Protein AF-X1FY74-F1 (afdb_monomer)

Nearest PDB structures (foldseek):
  1saz-assembly1_A  TM=9.417E-01  e=2.065E-12  Thermotoga maritima
  4fwl-assembly1_A-2  TM=7.386E-01  e=4.712E-03  Salmonella enterica subsp. enterica serovar Typhimurium str. LT2
  7fj9-assembly1_A  TM=7.425E-01  e=2.186E-02  Klebsiella pneumoniae
  2iir-assembly1_B  TM=6.351E-01  e=8.035E-03  Thermotoga maritima
  7fj7-assembly1_B  TM=6.448E-01  e=1.370E-02  Klebsiella pneumoniae

Secondary structure (DSSP, 8-state):
--SSGGGHHHHHHHHHHHHHHTT--GGG-S-EEEE--S-SSB-SSEEE--HHHHHHHHS-SS--TTHHHHHHHHHHHHHHT--EEEES-TTB----HHHHB-SSTT-B------HHHHHHHHHHHHHHH-

pLDDT: mean 96.29, std 2.67, range [78.25, 98.75]

Solvent-accessible surface area (backbone atoms only — not comparable to full-atom values): 7299 Å² total; per-residue (Å²): 123,95,48,71,74,69,44,42,68,60,53,46,48,54,52,53,54,48,36,54,76,66,72,48,63,65,76,76,55,75,60,29,75,16,51,29,25,53,51,71,81,33,68,78,51,77,42,75,61,45,73,68,56,48,46,44,36,74,67,30,94,61,91,52,76,45,26,45,24,41,46,45,17,41,58,53,12,68,74,54,74,36,56,21,27,23,42,26,25,27,15,34,45,86,77,55,76,80,65,29,65,60,88,48,93,96,49,67,54,76,55,73,48,67,43,48,60,54,50,53,50,52,54,49,48,48,70,76,76,106

Sequence (130 aa):
FRSLLEQGPVRKKIILDTLKKKNIDTDSLKAIIGRGGVLKPLKAGTYEVNDKLIFDLKISPIEHASNLGGIIASEIAKIVDVPAYIADPVSVDEFTDIVRISGLKGIERKSLLHTLNIRANAFRYAKEQG

Radius of gyration: 17.06 Å; Cα contacts (8 Å, |Δi|>4): 192; chains: 1; bounding box: 40×29×45 Å

InterPro domains:
  IPR043129 ATPase, nucleotide binding domain [SSF53067] (2-130)

Foldseek 3Di:
DPALVVCLVVVLVVVVVVCVVVVNDLLPDAAFEFAAEQAAADAFFKDWQDPVSLVRLVPPPDRDNSSSRQVSRVVSCVVNVHTYIHGGHQRHDPDDPVQQDPVDPPHGDGRRHPRVVVVVVVVVVVVVPD

Structure (mmCIF, N/CA/C/O backbone):
data_AF-X1FY74-F1
#
_entry.id   AF-X1FY74-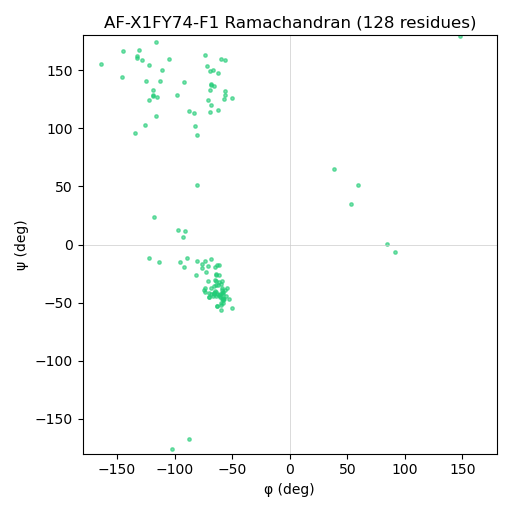F1
#
loop_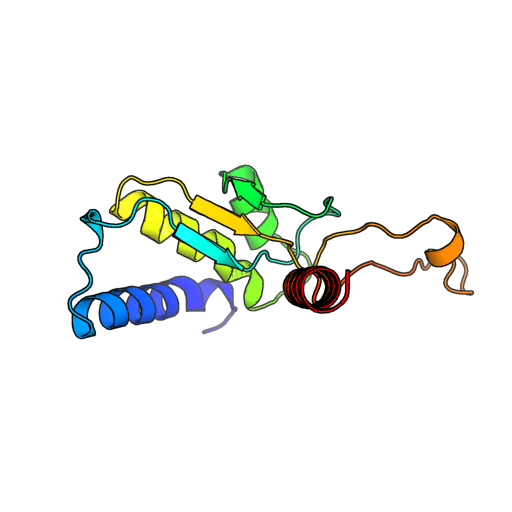
_atom_site.group_PDB
_atom_site.id
_atom_site.type_symbol
_atom_site.label_atom_id
_atom_site.label_alt_id
_atom_site.label_comp_id
_atom_site.label_asym_id
_atom_site.label_entity_id
_atom_site.label_seq_id
_atom_site.pdbx_PDB_ins_code
_atom_site.Cartn_x
_atom_site.Cartn_y
_atom_site.Cartn_z
_atom_site.occupancy
_atom_site.B_iso_or_equiv
_atom_site.auth_seq_id
_atom_site.auth_comp_id
_atom_site.auth_asym_id
_atom_site.auth_atom_id
_atom_site.pdbx_PDB_model_num
ATOM 1 N N . PHE A 1 1 ? 15.144 5.620 15.495 1.00 78.25 1 PHE A N 1
ATOM 2 C CA . PHE A 1 1 ? 14.765 4.432 14.706 1.00 78.25 1 PHE A CA 1
ATOM 3 C C . PHE A 1 1 ? 15.944 4.054 13.830 1.00 78.25 1 PHE A C 1
ATOM 5 O O . PHE A 1 1 ? 16.566 4.961 13.288 1.00 78.25 1 PHE A O 1
ATOM 12 N N . ARG A 1 2 ? 16.275 2.767 13.736 1.00 89.25 2 ARG A N 1
ATOM 13 C CA . ARG A 1 2 ? 17.365 2.214 12.915 1.00 89.25 2 ARG A CA 1
ATOM 14 C C . ARG A 1 2 ? 16.888 1.728 11.542 1.00 89.25 2 ARG A C 1
ATOM 16 O O . ARG A 1 2 ? 17.714 1.531 10.664 1.00 89.25 2 ARG A O 1
ATOM 23 N N . SER A 1 3 ? 15.577 1.568 11.356 1.00 91.19 3 SER A N 1
ATOM 24 C CA . SER A 1 3 ? 14.932 1.271 10.071 1.00 91.19 3 SER A CA 1
ATOM 25 C C . SER A 1 3 ? 13.568 1.960 9.974 1.00 91.19 3 SER A C 1
ATOM 27 O O . SER A 1 3 ? 13.016 2.435 10.975 1.00 91.19 3 SER A O 1
ATOM 29 N N . LEU A 1 4 ? 12.993 2.003 8.773 1.00 93.56 4 LEU A N 1
ATOM 30 C CA . LEU A 1 4 ? 11.612 2.431 8.562 1.00 93.56 4 LEU A CA 1
ATOM 31 C C . LEU A 1 4 ? 10.620 1.483 9.242 1.00 93.56 4 LEU A C 1
ATOM 33 O O . LEU A 1 4 ? 9.621 1.958 9.776 1.00 93.56 4 LEU A O 1
ATOM 37 N N . LEU A 1 5 ? 10.899 0.175 9.291 1.00 93.19 5 LEU A N 1
ATOM 38 C CA . LEU A 1 5 ? 10.022 -0.805 9.947 1.00 93.19 5 LEU A CA 1
ATOM 39 C C . LEU A 1 5 ? 9.808 -0.494 11.435 1.00 93.19 5 LEU A C 1
ATOM 41 O O . LEU A 1 5 ? 8.677 -0.558 11.915 1.00 93.19 5 LEU A O 1
ATOM 45 N N . GLU A 1 6 ? 10.851 -0.052 12.144 1.00 95.81 6 GLU A N 1
ATOM 46 C CA . GLU A 1 6 ? 10.751 0.359 13.554 1.00 95.81 6 GLU A CA 1
ATOM 47 C C . GLU A 1 6 ? 9.828 1.569 13.781 1.00 95.81 6 GLU A C 1
ATOM 49 O O . GLU A 1 6 ? 9.388 1.814 14.904 1.00 95.81 6 GLU A O 1
ATOM 54 N N . GLN A 1 7 ? 9.507 2.336 12.735 1.00 96.81 7 GLN A N 1
ATOM 55 C CA . GLN A 1 7 ? 8.593 3.477 12.834 1.00 96.81 7 GLN A CA 1
ATOM 56 C C . GLN A 1 7 ? 7.117 3.058 12.817 1.00 96.81 7 GLN A C 1
ATOM 58 O O . GLN A 1 7 ? 6.257 3.873 13.159 1.00 96.81 7 GLN A O 1
ATOM 63 N N . GLY A 1 8 ? 6.806 1.814 12.426 1.00 96.81 8 GLY A N 1
ATOM 64 C CA . GLY A 1 8 ? 5.441 1.291 12.313 1.00 96.81 8 GLY A CA 1
ATOM 65 C C . GLY A 1 8 ? 4.587 1.526 13.567 1.00 96.81 8 GLY A C 1
ATOM 66 O O . GLY A 1 8 ? 3.546 2.181 13.458 1.00 96.81 8 GLY A O 1
ATOM 67 N N . PRO A 1 9 ? 5.038 1.104 14.766 1.00 97.50 9 PRO A N 1
ATOM 68 C CA . PRO A 1 9 ? 4.279 1.281 16.005 1.00 97.50 9 PRO A CA 1
ATOM 69 C C . PRO A 1 9 ? 3.950 2.744 16.329 1.00 97.50 9 PRO A C 1
ATOM 71 O O . PRO A 1 9 ? 2.821 3.053 16.711 1.00 97.50 9 PRO A O 1
ATOM 74 N N . VAL A 1 10 ? 4.905 3.661 16.135 1.00 98.12 10 VAL A N 1
ATOM 75 C CA . VAL A 1 10 ? 4.701 5.095 16.406 1.00 98.12 10 VAL A CA 1
ATOM 76 C C . VAL A 1 10 ? 3.710 5.702 15.414 1.00 98.12 10 VAL A C 1
ATOM 78 O O . VAL A 1 10 ? 2.811 6.436 15.818 1.00 98.12 10 VAL A O 1
ATOM 81 N N . ARG A 1 11 ? 3.811 5.358 14.125 1.00 98.12 11 ARG A N 1
ATOM 82 C CA . ARG A 1 11 ? 2.873 5.835 13.095 1.00 98.12 11 ARG A CA 1
ATOM 83 C C . ARG A 1 11 ? 1.458 5.297 13.309 1.00 98.12 11 ARG A C 1
ATOM 85 O O . ARG A 1 11 ? 0.508 6.069 13.215 1.00 98.12 11 ARG A O 1
ATOM 92 N N . LYS A 1 12 ? 1.315 4.014 13.666 1.00 98.12 12 LYS A N 1
ATOM 93 C CA . LYS A 1 12 ? 0.026 3.423 14.062 1.00 98.12 12 LYS A CA 1
ATOM 94 C C . LYS A 1 12 ? -0.591 4.179 15.237 1.00 98.12 12 LYS A C 1
ATOM 96 O O . LYS A 1 12 ? -1.763 4.538 15.177 1.00 98.12 12 LYS A O 1
ATOM 101 N N . LYS A 1 13 ? 0.201 4.459 16.279 1.00 98.25 13 LYS A N 1
ATOM 102 C CA . LYS A 1 13 ? -0.266 5.221 17.443 1.00 98.25 13 LYS A CA 1
ATOM 103 C C . LYS A 1 13 ? -0.783 6.603 17.040 1.00 98.25 13 LYS A C 1
ATOM 105 O O . LYS A 1 13 ? -1.875 6.970 17.447 1.00 98.25 13 LYS A O 1
ATOM 110 N N . ILE A 1 14 ? -0.053 7.327 16.189 1.00 98.44 14 ILE A N 1
ATOM 111 C CA . ILE A 1 14 ? -0.484 8.644 15.691 1.00 98.44 14 ILE A CA 1
ATOM 112 C C . ILE A 1 14 ? -1.837 8.552 14.968 1.00 98.44 14 ILE A C 1
ATOM 114 O O . ILE A 1 14 ? -2.685 9.421 15.166 1.00 98.44 14 ILE A O 1
ATOM 118 N N . ILE A 1 15 ? -2.060 7.511 14.158 1.00 97.94 15 ILE A N 1
ATOM 119 C CA . ILE A 1 15 ? -3.336 7.288 13.458 1.00 97.94 15 ILE A CA 1
ATOM 120 C C . ILE A 1 15 ? -4.473 7.061 14.460 1.00 97.94 15 ILE A C 1
ATOM 122 O O . ILE A 1 15 ? -5.468 7.780 14.412 1.00 97.94 15 ILE A O 1
ATOM 126 N N . LEU A 1 16 ? -4.310 6.125 15.399 1.00 97.69 16 LEU A N 1
ATOM 127 C CA . LEU A 1 16 ? -5.325 5.823 16.418 1.00 97.69 16 LEU A CA 1
ATOM 128 C C . LEU A 1 16 ? -5.622 7.037 17.314 1.00 97.69 16 LEU A C 1
ATOM 130 O O . LEU A 1 16 ? -6.784 7.370 17.541 1.00 97.69 16 LEU A O 1
ATOM 134 N N . ASP A 1 17 ? -4.586 7.759 17.748 1.00 98.25 17 ASP A N 1
ATOM 135 C CA . ASP A 1 17 ? -4.730 8.995 18.524 1.00 98.25 17 ASP A CA 1
ATOM 136 C C . ASP A 1 17 ? -5.469 10.079 17.722 1.00 98.25 17 ASP A C 1
ATOM 138 O O . ASP A 1 17 ? -6.227 10.866 18.287 1.00 98.25 17 ASP A O 1
ATOM 142 N N . THR A 1 18 ? -5.270 10.130 16.402 1.00 98.31 18 THR A N 1
ATOM 143 C CA . THR A 1 18 ? -5.961 11.077 15.516 1.00 98.31 18 THR A CA 1
ATOM 144 C C . THR A 1 18 ? -7.440 10.734 15.378 1.00 98.31 18 THR A C 1
ATOM 146 O O . THR A 1 18 ? -8.270 11.634 15.510 1.00 98.31 18 THR A O 1
ATOM 149 N N . LEU A 1 19 ? -7.782 9.456 15.176 1.00 97.19 19 LEU A N 1
ATOM 150 C CA . LEU A 1 19 ? -9.174 8.992 15.140 1.00 97.19 19 LEU A CA 1
ATOM 151 C C . LEU A 1 19 ? -9.888 9.326 16.453 1.00 97.19 19 LEU A C 1
ATOM 153 O O . LEU A 1 19 ? -10.935 9.975 16.439 1.00 97.19 19 LEU A O 1
ATOM 157 N N . LYS A 1 20 ? -9.246 9.021 17.589 1.00 97.31 20 LYS A N 1
ATOM 158 C CA . LYS A 1 20 ? 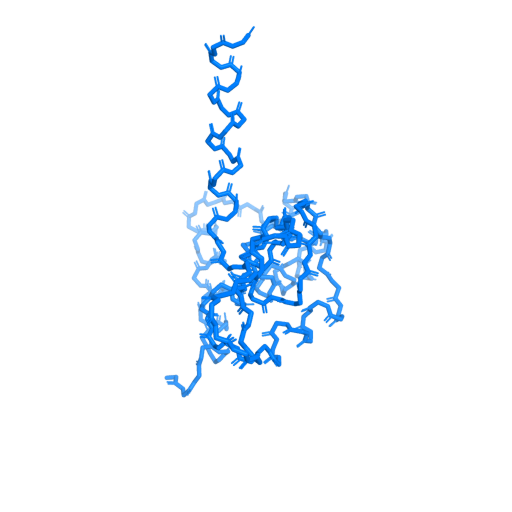-9.760 9.350 18.922 1.00 97.31 20 LYS A CA 1
ATOM 159 C C . LYS A 1 20 ? -9.982 10.854 19.104 1.00 97.31 20 LYS A C 1
ATOM 161 O O . LYS A 1 20 ? -11.050 11.261 19.543 1.00 97.31 20 LYS A O 1
ATOM 166 N N . LYS A 1 21 ? -9.015 11.699 18.725 1.00 98.38 21 LYS A N 1
ATOM 167 C CA . LYS A 1 21 ? -9.143 13.173 18.792 1.00 98.38 21 LYS A CA 1
ATOM 168 C C . LYS A 1 21 ? -10.280 13.723 17.930 1.00 98.38 21 LYS A C 1
ATOM 170 O O . LYS A 1 21 ? -10.775 14.812 18.205 1.00 98.38 21 LYS A O 1
ATOM 175 N N . LYS A 1 22 ? -10.654 13.014 16.866 1.00 97.75 22 LYS A N 1
ATOM 176 C CA . LYS A 1 22 ? -11.761 13.374 15.973 1.00 97.75 22 LYS A CA 1
ATOM 177 C C . LYS A 1 22 ? -13.087 12.723 16.370 1.00 97.75 22 LYS A C 1
ATOM 179 O O . LYS A 1 22 ? -14.055 12.900 15.641 1.00 97.75 22 LYS A O 1
ATOM 184 N N . ASN A 1 23 ? -13.140 12.028 17.511 1.00 97.50 23 ASN A N 1
ATOM 185 C CA . ASN A 1 23 ? -14.301 11.263 17.969 1.00 97.50 23 ASN A CA 1
ATOM 186 C C . ASN A 1 23 ? -14.800 10.264 16.912 1.00 97.50 23 ASN A C 1
ATOM 188 O O . ASN A 1 23 ? -16.001 10.052 16.768 1.00 97.50 23 ASN A O 1
ATOM 192 N N . ILE A 1 24 ? -13.874 9.680 16.145 1.00 96.88 24 ILE A N 1
ATOM 193 C CA . ILE A 1 24 ? -14.186 8.598 15.213 1.00 96.88 24 ILE A CA 1
ATOM 194 C C . ILE A 1 24 ? -14.093 7.296 15.994 1.00 96.88 24 ILE A C 1
ATOM 196 O O . ILE A 1 24 ? -13.010 6.918 16.447 1.00 96.88 24 ILE A O 1
ATOM 200 N N . ASP A 1 25 ? -15.232 6.631 16.139 1.00 95.31 25 ASP A N 1
ATOM 201 C CA . ASP A 1 25 ? -15.301 5.285 16.683 1.00 95.31 25 ASP A CA 1
ATOM 202 C C . ASP A 1 25 ? -14.665 4.306 15.692 1.00 95.31 25 ASP A C 1
ATOM 204 O O . ASP A 1 25 ? -15.096 4.204 14.539 1.00 95.31 25 ASP A O 1
ATOM 208 N N . THR A 1 26 ? -13.618 3.605 16.118 1.00 94.19 26 THR A N 1
ATOM 209 C CA . THR A 1 26 ? -12.943 2.626 15.267 1.00 94.19 26 THR A CA 1
ATOM 210 C C . THR A 1 26 ? -13.861 1.472 14.900 1.00 94.19 26 THR A C 1
ATOM 212 O O . THR A 1 26 ? -13.770 0.991 13.777 1.00 94.19 26 THR A O 1
ATOM 215 N N . ASP A 1 27 ? -14.802 1.106 15.769 1.00 94.06 27 ASP A N 1
ATOM 216 C CA . ASP A 1 27 ? -15.709 -0.028 15.559 1.00 94.06 27 ASP A CA 1
ATOM 217 C C . ASP A 1 27 ? -16.785 0.294 14.502 1.00 94.06 27 ASP A C 1
ATOM 219 O O . ASP A 1 27 ? -17.435 -0.590 13.939 1.00 94.06 27 ASP A O 1
ATOM 223 N N . SER A 1 28 ? -16.937 1.579 14.158 1.00 96.12 28 SER A N 1
ATOM 224 C CA . SER A 1 28 ? -17.785 2.029 13.050 1.00 96.12 28 SER A CA 1
ATOM 225 C C . SER A 1 28 ? -17.158 1.800 11.667 1.00 96.12 28 SER A C 1
ATOM 227 O O . SER A 1 28 ? -17.863 1.833 10.651 1.00 96.12 28 SER A O 1
ATOM 229 N N . LEU A 1 29 ? -15.843 1.561 11.604 1.00 97.12 29 LEU A N 1
ATOM 230 C CA . LEU A 1 29 ? -15.130 1.343 10.349 1.00 97.12 29 LEU A CA 1
ATOM 231 C C . LEU A 1 29 ? -15.550 0.004 9.728 1.00 97.12 29 LEU A C 1
ATOM 233 O O . LEU A 1 29 ? -15.908 -0.944 10.416 1.00 97.12 29 LEU A O 1
ATOM 237 N N . LYS A 1 30 ? -15.526 -0.071 8.393 1.00 98.31 30 LYS A N 1
ATOM 238 C CA . LYS A 1 30 ? -15.862 -1.295 7.635 1.00 98.31 30 LYS A CA 1
ATOM 239 C C . LYS A 1 30 ? -14.680 -1.899 6.891 1.00 98.31 30 LYS A C 1
ATOM 241 O O . LYS A 1 30 ? -14.756 -3.033 6.439 1.00 98.31 30 LYS A O 1
ATOM 246 N N . ALA A 1 31 ? -13.609 -1.130 6.749 1.00 98.25 31 ALA A N 1
ATOM 247 C CA . ALA A 1 31 ? -12.362 -1.547 6.138 1.00 98.25 31 ALA A CA 1
ATOM 248 C C . ALA A 1 31 ? -11.260 -0.553 6.509 1.00 98.25 31 ALA A C 1
ATOM 250 O O . ALA A 1 31 ? -11.536 0.629 6.736 1.00 98.25 31 ALA A O 1
ATOM 251 N N . ILE A 1 32 ? -10.010 -1.011 6.490 1.00 98.50 32 ILE A N 1
ATOM 252 C CA . ILE A 1 32 ? -8.829 -0.152 6.602 1.00 98.50 32 ILE A CA 1
ATOM 253 C C . ILE A 1 32 ? -8.045 -0.234 5.298 1.00 98.50 32 ILE A C 1
ATOM 255 O O . ILE A 1 32 ? -7.686 -1.319 4.854 1.00 98.50 32 ILE A O 1
ATOM 259 N N . ILE A 1 33 ? -7.737 0.904 4.682 1.00 98.44 33 ILE A N 1
ATOM 260 C CA . ILE A 1 33 ? -6.930 0.937 3.460 1.00 98.44 33 ILE A CA 1
ATOM 261 C C . ILE A 1 33 ? -5.637 1.717 3.681 1.00 98.44 33 ILE A C 1
ATOM 263 O O . ILE A 1 33 ? -5.639 2.849 4.163 1.00 98.44 33 ILE A O 1
ATOM 267 N N . GLY A 1 34 ? -4.517 1.091 3.331 1.00 97.00 34 GLY A N 1
ATOM 268 C CA . GLY A 1 34 ? -3.195 1.702 3.315 1.00 97.00 34 GLY A CA 1
ATOM 269 C C . GLY A 1 34 ? -2.729 1.998 1.892 1.00 97.00 34 GLY A C 1
ATOM 270 O O . GLY A 1 34 ? -3.179 1.394 0.920 1.00 97.00 34 GLY A O 1
ATOM 271 N N . ARG A 1 35 ? -1.758 2.902 1.743 1.00 94.69 35 ARG A N 1
ATOM 272 C CA . ARG A 1 35 ? -1.040 3.038 0.467 1.00 94.69 35 ARG A CA 1
ATOM 273 C C . ARG A 1 35 ? -0.225 1.769 0.201 1.00 94.69 35 ARG A C 1
ATOM 275 O O . ARG A 1 35 ? 0.464 1.283 1.098 1.00 94.69 35 ARG A O 1
ATOM 282 N N . GLY A 1 36 ? -0.256 1.274 -1.036 1.00 93.12 36 GLY A N 1
ATOM 283 C CA . GLY A 1 36 ? 0.565 0.139 -1.447 1.00 93.12 36 GLY A CA 1
ATOM 284 C C . GLY A 1 36 ? 2.066 0.459 -1.487 1.00 93.12 36 GLY A C 1
ATOM 285 O O . GLY A 1 36 ? 2.483 1.533 -1.934 1.00 93.12 36 GLY A O 1
ATOM 286 N N . GLY A 1 37 ? 2.877 -0.478 -0.995 1.00 95.00 37 GLY A N 1
ATOM 287 C CA . GLY A 1 37 ? 4.333 -0.364 -0.922 1.00 95.00 37 GLY A CA 1
ATOM 288 C C . GLY A 1 37 ? 5.075 -0.831 -2.177 1.00 95.00 37 GLY A C 1
ATOM 289 O O . GLY A 1 37 ? 4.486 -1.051 -3.239 1.00 95.00 37 GLY A O 1
ATOM 290 N N . VAL A 1 38 ? 6.392 -0.977 -2.041 1.00 96.00 38 VAL A N 1
ATOM 291 C CA . VAL A 1 38 ? 7.259 -1.575 -3.059 1.00 96.00 38 VAL A CA 1
ATOM 292 C C . VAL A 1 38 ? 7.153 -3.096 -2.946 1.00 96.00 38 VAL A C 1
ATOM 294 O O . VAL A 1 38 ? 7.830 -3.723 -2.133 1.00 96.00 38 VAL A O 1
ATOM 297 N N . LEU A 1 39 ? 6.258 -3.672 -3.739 1.00 95.94 39 LEU A N 1
ATOM 298 C CA . LEU A 1 39 ? 6.033 -5.108 -3.866 1.00 95.94 39 LEU A CA 1
ATOM 299 C C . LEU A 1 39 ? 6.681 -5.623 -5.159 1.00 95.94 39 LEU A C 1
ATOM 301 O O . LEU A 1 39 ? 7.335 -4.882 -5.898 1.00 95.94 39 LEU A O 1
ATOM 305 N N . LYS A 1 40 ? 6.483 -6.912 -5.435 1.00 94.25 40 LYS A N 1
ATOM 306 C CA . LYS A 1 40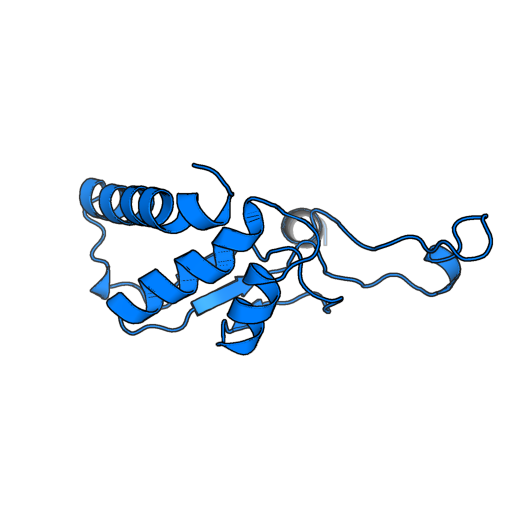 ? 6.709 -7.487 -6.768 1.00 94.25 40 LYS A CA 1
ATOM 307 C C . LYS A 1 40 ? 5.798 -6.790 -7.796 1.00 94.25 40 LYS A C 1
ATOM 309 O O . LYS A 1 40 ? 4.795 -6.211 -7.382 1.00 94.25 40 LYS A O 1
ATOM 314 N N . PRO A 1 41 ? 6.111 -6.854 -9.103 1.00 95.31 41 PRO A N 1
ATOM 315 C CA . PRO A 1 41 ? 5.235 -6.319 -10.141 1.00 95.31 41 PRO A CA 1
ATOM 316 C C . PRO A 1 41 ? 3.795 -6.819 -9.983 1.00 95.31 41 PRO A C 1
ATOM 318 O O . PRO A 1 41 ? 3.554 -8.024 -9.885 1.00 95.31 41 PRO A O 1
ATOM 321 N N . LEU A 1 42 ? 2.848 -5.884 -9.931 1.00 95.56 42 LEU A N 1
ATOM 322 C CA . LEU A 1 42 ? 1.415 -6.151 -9.798 1.00 95.56 42 LEU A CA 1
ATOM 323 C C . LEU A 1 42 ? 0.640 -5.407 -10.887 1.00 95.56 42 LEU A C 1
ATOM 325 O O . LEU A 1 42 ? 1.119 -4.420 -11.437 1.00 95.56 42 LEU A O 1
ATOM 329 N N . LYS A 1 43 ? -0.577 -5.862 -11.185 1.00 96.62 43 LYS A N 1
ATOM 330 C CA . LYS A 1 43 ? -1.510 -5.073 -11.999 1.00 96.62 43 LYS A CA 1
ATOM 331 C C . LYS A 1 43 ? -2.061 -3.911 -11.168 1.00 96.62 43 LYS A C 1
ATOM 333 O O . LYS A 1 43 ? -1.963 -3.917 -9.940 1.00 96.62 43 LYS A O 1
ATOM 338 N N . ALA A 1 44 ? -2.641 -2.909 -11.820 1.00 96.88 44 ALA A N 1
ATOM 339 C CA . ALA A 1 44 ? -3.410 -1.910 -11.092 1.00 96.88 44 ALA A CA 1
ATOM 340 C C . ALA A 1 44 ? -4.620 -2.555 -10.395 1.00 96.88 44 ALA A C 1
ATOM 342 O O . ALA A 1 44 ? -5.209 -3.510 -10.908 1.00 96.88 44 ALA A O 1
ATOM 343 N N . GLY A 1 45 ? -5.009 -2.022 -9.239 1.00 96.44 45 GLY A N 1
ATOM 344 C CA . GLY A 1 45 ? -6.164 -2.505 -8.493 1.00 96.44 45 GLY A CA 1
ATOM 345 C C . GLY A 1 45 ? -6.055 -2.372 -6.979 1.00 96.44 45 GLY A C 1
ATOM 346 O O . GLY A 1 45 ? -5.055 -1.912 -6.418 1.00 96.44 45 GLY A O 1
ATOM 347 N N . THR A 1 46 ? -7.127 -2.812 -6.326 1.00 97.62 46 THR A N 1
ATOM 348 C CA . THR A 1 46 ? -7.222 -2.935 -4.871 1.00 97.62 46 THR A CA 1
ATOM 349 C C . THR A 1 46 ? -6.941 -4.377 -4.476 1.00 97.62 46 THR A C 1
ATOM 351 O O . THR A 1 46 ? -7.549 -5.302 -5.009 1.00 97.62 46 THR A O 1
ATOM 354 N N . TYR A 1 47 ? -6.027 -4.562 -3.532 1.00 98.19 47 TYR A N 1
ATOM 355 C CA . TYR A 1 47 ? -5.591 -5.865 -3.047 1.00 98.19 47 TYR A CA 1
ATOM 356 C C . TYR A 1 47 ? -5.895 -5.987 -1.563 1.00 98.19 47 TYR A C 1
ATOM 358 O O . TYR A 1 47 ? -5.565 -5.087 -0.790 1.00 98.19 47 TYR A O 1
ATOM 366 N N . GLU A 1 48 ? -6.487 -7.106 -1.162 1.00 98.31 48 GLU A N 1
ATOM 367 C CA . GLU A 1 48 ? -6.620 -7.452 0.250 1.00 98.31 48 GLU A CA 1
ATOM 368 C C . GLU A 1 48 ? -5.247 -7.778 0.848 1.00 98.31 48 GLU A C 1
ATOM 370 O O . GLU A 1 48 ? -4.405 -8.440 0.230 1.00 98.31 48 GLU A O 1
ATOM 375 N N . VAL A 1 49 ? -5.000 -7.275 2.053 1.00 98.25 49 VAL A N 1
ATOM 376 C CA . VAL A 1 49 ? -3.736 -7.470 2.756 1.00 98.25 49 VAL A CA 1
ATOM 377 C C . VAL A 1 49 ? -3.748 -8.817 3.465 1.00 98.25 49 VAL A C 1
ATOM 379 O O . VAL A 1 49 ? -4.458 -9.006 4.446 1.00 98.25 49 VAL A O 1
ATOM 382 N N . ASN A 1 50 ? -2.893 -9.728 3.005 1.00 96.81 50 ASN A N 1
ATOM 383 C CA . ASN A 1 50 ? -2.652 -11.028 3.629 1.00 96.81 50 ASN A CA 1
ATOM 384 C C . ASN A 1 50 ? -1.206 -11.157 4.138 1.00 96.81 50 ASN A C 1
ATOM 386 O O . ASN A 1 50 ? -0.355 -10.302 3.880 1.00 96.81 50 ASN A O 1
ATOM 390 N N . ASP A 1 51 ? -0.903 -12.257 4.830 1.00 97.81 51 ASP A N 1
ATOM 391 C CA . ASP A 1 51 ? 0.420 -12.477 5.428 1.00 97.81 51 ASP A CA 1
ATOM 392 C C . ASP A 1 51 ? 1.553 -12.516 4.391 1.00 97.81 51 ASP A C 1
ATOM 394 O O . ASP A 1 51 ? 2.654 -12.034 4.663 1.00 97.81 51 ASP A O 1
ATOM 398 N N . LYS A 1 52 ? 1.286 -13.008 3.173 1.00 97.50 52 LYS A N 1
ATOM 399 C CA . LYS A 1 52 ? 2.262 -13.007 2.072 1.00 97.50 52 LYS A CA 1
ATOM 400 C C . LYS A 1 52 ? 2.599 -11.585 1.623 1.00 97.50 52 LYS A C 1
ATOM 402 O O . LYS A 1 52 ? 3.769 -11.272 1.419 1.00 97.50 52 LYS A O 1
ATOM 407 N N . LEU A 1 53 ? 1.594 -10.719 1.504 1.00 97.44 53 LEU A N 1
ATOM 408 C CA . LEU A 1 53 ? 1.780 -9.309 1.171 1.00 97.44 53 LEU A CA 1
ATOM 409 C C . LEU A 1 53 ? 2.565 -8.598 2.279 1.00 97.44 53 LEU A C 1
ATOM 411 O O . LEU A 1 53 ? 3.511 -7.871 1.987 1.00 97.44 53 LEU A O 1
ATOM 415 N N . ILE A 1 54 ? 2.228 -8.846 3.548 1.00 97.75 54 ILE A N 1
ATOM 416 C CA . ILE A 1 54 ? 2.967 -8.297 4.695 1.00 97.75 54 ILE A CA 1
ATOM 417 C C . ILE A 1 54 ? 4.428 -8.749 4.694 1.00 97.75 54 ILE A C 1
ATOM 419 O O . ILE A 1 54 ? 5.316 -7.933 4.945 1.00 97.75 54 ILE A O 1
ATOM 423 N N . PHE A 1 55 ? 4.687 -10.024 4.407 1.00 97.69 55 PHE A N 1
ATOM 424 C CA . PHE A 1 55 ? 6.042 -10.544 4.275 1.00 97.69 55 PHE A CA 1
ATOM 425 C C . PHE A 1 55 ? 6.805 -9.818 3.162 1.00 97.69 55 PHE A C 1
ATOM 427 O O . PHE A 1 55 ? 7.865 -9.256 3.432 1.00 97.69 55 PHE A O 1
ATOM 434 N N . ASP A 1 56 ? 6.230 -9.733 1.958 1.00 96.94 56 ASP A N 1
ATOM 435 C CA . ASP A 1 56 ? 6.845 -9.057 0.809 1.00 96.94 56 ASP A CA 1
ATOM 436 C C . ASP A 1 56 ? 7.128 -7.560 1.092 1.00 96.94 56 ASP A C 1
ATOM 438 O O . ASP A 1 56 ? 8.152 -7.040 0.652 1.00 96.94 56 ASP A O 1
ATOM 442 N N . LEU A 1 57 ? 6.290 -6.866 1.880 1.00 96.62 57 LEU A N 1
ATOM 443 C CA . LEU A 1 57 ? 6.552 -5.483 2.322 1.00 96.62 57 LEU A CA 1
ATOM 444 C C . LEU A 1 57 ? 7.724 -5.378 3.309 1.00 96.62 57 LEU A C 1
ATOM 446 O O . LEU A 1 57 ? 8.477 -4.403 3.260 1.00 96.62 57 LEU A O 1
ATOM 450 N N . LYS A 1 58 ? 7.869 -6.352 4.216 1.00 95.94 58 LYS A N 1
ATOM 451 C CA . LYS A 1 58 ? 8.939 -6.382 5.227 1.00 95.94 58 LYS A CA 1
ATOM 452 C C . LYS A 1 58 ? 10.299 -6.726 4.628 1.00 95.94 58 LYS A C 1
ATOM 454 O O . LYS A 1 58 ? 11.298 -6.168 5.066 1.00 95.94 58 LYS A O 1
ATOM 459 N N . ILE A 1 59 ? 10.330 -7.623 3.643 1.00 95.69 59 ILE A N 1
ATOM 460 C CA . ILE A 1 59 ? 11.560 -8.061 2.962 1.00 95.69 59 ILE A CA 1
ATOM 461 C C . ILE A 1 59 ? 11.816 -7.318 1.646 1.00 95.69 59 ILE A C 1
ATOM 463 O O . ILE A 1 59 ? 12.639 -7.752 0.840 1.00 95.69 59 ILE A O 1
ATOM 467 N N . SER A 1 60 ? 11.085 -6.230 1.392 1.00 94.69 60 SER A N 1
ATOM 468 C CA . SER A 1 60 ? 11.222 -5.467 0.156 1.00 94.69 60 SER A CA 1
ATOM 469 C C . SER A 1 60 ? 12.677 -5.013 -0.031 1.00 94.69 60 SER A C 1
ATOM 471 O O . SER A 1 60 ? 13.260 -4.456 0.901 1.00 94.69 60 SER A O 1
ATOM 473 N N . PRO A 1 61 ? 13.274 -5.198 -1.225 1.00 89.81 61 PRO A N 1
ATOM 474 C CA . PRO A 1 61 ? 14.664 -4.814 -1.476 1.00 89.81 61 PRO A CA 1
ATOM 475 C C . PRO A 1 61 ? 14.870 -3.294 -1.473 1.00 89.81 61 PRO A C 1
ATOM 477 O O . PRO A 1 61 ? 16.005 -2.826 -1.481 1.00 89.81 61 PRO A O 1
ATOM 480 N N . ILE A 1 62 ? 13.779 -2.520 -1.504 1.00 91.94 62 ILE A N 1
ATOM 481 C CA . ILE A 1 62 ? 13.797 -1.063 -1.454 1.00 91.94 62 ILE A CA 1
ATOM 482 C C . ILE A 1 62 ? 13.103 -0.640 -0.165 1.00 91.94 62 ILE A C 1
ATOM 484 O O . ILE A 1 62 ? 11.883 -0.765 -0.012 1.00 91.94 62 ILE A O 1
ATOM 488 N N . GLU A 1 63 ? 13.893 -0.100 0.755 1.00 92.00 63 GLU A N 1
ATOM 489 C CA . GLU A 1 63 ? 13.369 0.512 1.962 1.00 92.00 63 GLU A CA 1
ATOM 490 C C . GLU A 1 63 ? 12.632 1.808 1.595 1.00 92.00 63 GLU A C 1
ATOM 492 O O . GLU A 1 63 ? 13.217 2.773 1.105 1.00 92.00 63 GLU A O 1
ATOM 497 N N . HIS A 1 64 ? 11.315 1.824 1.804 1.00 95.00 64 HIS A N 1
ATOM 498 C CA . HIS A 1 64 ? 10.489 2.988 1.514 1.00 95.00 64 HIS A CA 1
ATOM 499 C C . HIS A 1 64 ? 9.341 3.120 2.517 1.00 95.00 64 HIS A C 1
ATOM 501 O O . HIS A 1 64 ? 8.742 2.133 2.944 1.00 95.00 64 HIS A O 1
ATOM 507 N N . ALA A 1 65 ? 8.984 4.355 2.881 1.00 95.50 65 ALA A N 1
ATOM 508 C CA . ALA A 1 65 ? 8.000 4.611 3.937 1.00 95.50 65 ALA A CA 1
ATOM 509 C C . ALA A 1 65 ? 6.595 4.099 3.581 1.00 95.50 65 ALA A C 1
ATOM 511 O O . ALA A 1 65 ? 5.816 3.767 4.472 1.00 95.50 65 ALA A O 1
ATOM 512 N N . SER A 1 66 ? 6.278 3.988 2.286 1.00 95.31 66 SER A N 1
ATOM 513 C CA . SER A 1 66 ? 5.018 3.390 1.825 1.00 95.31 66 SER A CA 1
ATOM 514 C C . SER A 1 66 ? 4.897 1.905 2.164 1.00 95.31 66 SER A C 1
ATOM 516 O O . SER A 1 66 ? 3.775 1.412 2.208 1.00 95.31 66 SER A O 1
ATOM 518 N N . ASN A 1 67 ? 5.996 1.193 2.448 1.00 96.56 67 ASN A N 1
ATOM 519 C CA . ASN A 1 67 ? 5.927 -0.217 2.842 1.00 96.56 67 ASN A CA 1
ATOM 520 C C . ASN A 1 67 ? 5.184 -0.396 4.172 1.00 96.56 67 ASN A C 1
ATOM 522 O O . ASN A 1 67 ? 4.543 -1.416 4.396 1.00 96.56 67 ASN A O 1
ATOM 526 N N . LEU A 1 68 ? 5.184 0.632 5.026 1.00 97.50 68 LEU A N 1
ATOM 527 C CA . LEU A 1 68 ? 4.413 0.638 6.266 1.00 97.50 68 LEU A CA 1
ATOM 528 C C . LEU A 1 68 ? 2.903 0.760 6.039 1.00 97.50 68 LEU A C 1
ATOM 530 O O . LEU A 1 68 ? 2.148 0.442 6.948 1.00 97.50 68 LEU A O 1
ATOM 534 N N . GLY A 1 69 ? 2.449 1.217 4.866 1.00 97.38 69 GLY A N 1
ATOM 535 C CA . GLY A 1 69 ? 1.033 1.475 4.599 1.00 97.38 69 GLY A CA 1
ATOM 536 C C . GLY A 1 69 ? 0.173 0.224 4.769 1.00 97.38 69 GLY A C 1
ATOM 537 O O . GLY A 1 69 ? -0.733 0.216 5.598 1.00 97.38 69 GLY A O 1
ATOM 538 N N . GLY A 1 70 ? 0.501 -0.848 4.043 1.00 97.38 70 GLY A N 1
ATOM 539 C CA . GLY A 1 70 ? -0.193 -2.135 4.171 1.00 97.38 70 GLY A CA 1
ATOM 540 C C . GLY A 1 70 ? 0.003 -2.799 5.540 1.00 97.38 70 GLY A C 1
ATOM 541 O O . GLY A 1 70 ? -0.936 -3.379 6.078 1.00 97.38 70 GLY A O 1
ATOM 542 N N . ILE A 1 71 ? 1.192 -2.659 6.140 1.00 97.94 71 ILE A N 1
ATOM 543 C CA . ILE A 1 71 ? 1.502 -3.220 7.468 1.00 97.94 71 ILE A CA 1
ATOM 544 C C . ILE A 1 71 ? 0.622 -2.585 8.547 1.00 97.94 71 ILE A C 1
ATOM 546 O O . ILE A 1 71 ? -0.066 -3.291 9.278 1.00 97.94 71 ILE A O 1
ATOM 550 N N . ILE A 1 72 ? 0.596 -1.254 8.615 1.00 98.50 72 ILE A N 1
ATOM 551 C CA . ILE A 1 72 ? -0.208 -0.520 9.593 1.00 98.50 72 ILE A CA 1
ATOM 552 C C . ILE A 1 72 ? -1.701 -0.751 9.342 1.00 98.50 72 ILE A C 1
ATOM 554 O O . ILE A 1 72 ? -2.444 -0.936 10.304 1.00 98.50 72 ILE A O 1
ATOM 558 N N . ALA A 1 73 ? -2.139 -0.783 8.077 1.00 98.44 73 ALA A N 1
ATOM 559 C CA . ALA A 1 73 ? -3.529 -1.078 7.739 1.00 98.44 73 ALA A CA 1
ATOM 560 C C . ALA A 1 73 ? -3.965 -2.446 8.283 1.00 98.44 73 ALA A C 1
ATOM 562 O O . ALA A 1 73 ? -4.996 -2.527 8.941 1.00 98.44 73 ALA A O 1
ATOM 563 N N . SER A 1 74 ? -3.147 -3.488 8.089 1.00 98.31 74 SER A N 1
ATOM 564 C CA . SER A 1 74 ? -3.405 -4.829 8.634 1.00 98.31 74 SER A CA 1
ATOM 565 C C . SER A 1 74 ? -3.420 -4.854 10.163 1.00 98.31 74 SER A C 1
ATOM 567 O O . SER A 1 74 ? -4.294 -5.477 10.757 1.00 98.31 74 SER A O 1
ATOM 569 N N . GLU A 1 75 ? -2.485 -4.163 10.822 1.00 97.81 75 GLU A N 1
ATOM 570 C CA . GLU A 1 75 ? -2.447 -4.114 12.288 1.00 97.81 75 GLU A CA 1
ATOM 571 C C . GLU A 1 75 ? -3.677 -3.430 12.891 1.00 97.81 75 GLU A C 1
ATOM 573 O O . GLU A 1 75 ? -4.190 -3.902 13.900 1.00 97.81 75 GLU A O 1
ATOM 578 N N . ILE A 1 76 ? -4.150 -2.330 12.296 1.00 98.00 76 ILE A N 1
ATOM 579 C CA . ILE A 1 76 ? -5.363 -1.639 12.758 1.00 98.00 76 ILE A CA 1
ATOM 580 C C . ILE A 1 76 ? -6.599 -2.490 12.457 1.00 98.00 76 ILE A C 1
ATOM 582 O O . ILE A 1 76 ? -7.437 -2.674 13.330 1.00 98.00 76 ILE A O 1
ATOM 586 N N . ALA A 1 77 ? -6.686 -3.057 11.255 1.00 98.12 77 ALA A N 1
ATOM 587 C CA . ALA A 1 77 ? -7.787 -3.919 10.839 1.00 98.12 77 ALA A CA 1
ATOM 588 C C . ALA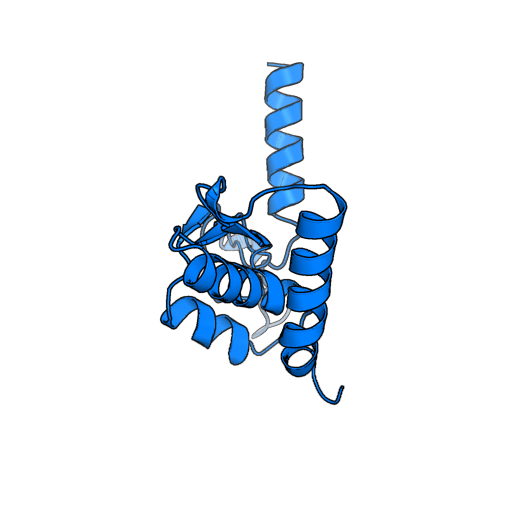 A 1 77 ? -7.994 -5.122 11.769 1.00 98.12 77 ALA A C 1
ATOM 590 O O . ALA A 1 77 ? -9.128 -5.430 12.109 1.00 98.12 77 ALA A O 1
ATOM 591 N N . LYS A 1 78 ? -6.910 -5.744 12.256 1.00 97.19 78 LYS A N 1
ATOM 592 C CA . LYS A 1 78 ? -6.972 -6.833 13.249 1.00 97.19 78 LYS A CA 1
ATOM 593 C C . LYS A 1 78 ? -7.516 -6.394 14.612 1.00 97.19 78 LYS A C 1
ATOM 595 O O . LYS A 1 78 ? -8.088 -7.215 15.312 1.00 97.19 78 LYS A O 1
ATOM 600 N N . ILE A 1 79 ? -7.307 -5.136 15.008 1.00 95.56 79 ILE A N 1
ATOM 601 C CA . ILE A 1 79 ? -7.843 -4.588 16.268 1.00 95.56 79 ILE A CA 1
ATOM 602 C C . ILE A 1 79 ? -9.349 -4.339 16.139 1.00 95.56 79 ILE A C 1
ATOM 604 O O . ILE A 1 79 ? -10.086 -4.566 17.088 1.00 95.56 79 ILE A O 1
ATOM 608 N N . VAL A 1 80 ? -9.772 -3.860 14.970 1.00 96.25 80 VAL A N 1
ATOM 609 C CA . VAL A 1 80 ? -11.151 -3.442 14.675 1.00 96.25 80 VAL A CA 1
ATOM 610 C C . VAL A 1 80 ? -12.017 -4.592 14.136 1.00 96.25 80 VAL A C 1
ATOM 612 O O . VAL A 1 80 ? -13.230 -4.461 14.052 1.00 96.25 80 VAL A O 1
ATOM 615 N N . ASP A 1 81 ? -11.400 -5.718 13.776 1.00 97.38 81 ASP A N 1
ATOM 616 C CA . ASP A 1 81 ? -12.038 -6.886 13.155 1.00 97.38 81 ASP A CA 1
ATOM 617 C C . ASP A 1 81 ? -12.736 -6.572 11.815 1.00 97.38 81 ASP A C 1
ATOM 619 O O . ASP A 1 81 ? -13.903 -6.876 11.574 1.00 97.38 81 ASP A O 1
ATOM 623 N N . VAL A 1 82 ? -11.998 -5.918 10.911 1.00 98.50 82 VAL A N 1
ATOM 624 C CA . VAL A 1 82 ? -12.451 -5.556 9.553 1.00 98.50 82 VAL A CA 1
ATOM 625 C C . VAL A 1 82 ? -11.397 -5.926 8.509 1.00 98.50 82 VAL A C 1
ATOM 627 O O . VAL A 1 82 ? -10.230 -6.096 8.858 1.00 98.50 82 VAL A O 1
ATOM 630 N N . PRO A 1 83 ? -11.737 -6.024 7.212 1.00 98.50 83 PRO A N 1
ATOM 631 C CA . PRO A 1 83 ? -10.739 -6.281 6.179 1.00 98.50 83 PRO A CA 1
ATOM 632 C C . PRO A 1 83 ? -9.748 -5.119 5.991 1.00 98.50 83 PRO A C 1
ATOM 634 O O . PRO A 1 83 ? -10.077 -3.938 6.159 1.00 98.50 83 PRO A O 1
ATOM 637 N N . ALA A 1 84 ? -8.524 -5.466 5.583 1.00 98.69 84 ALA A N 1
ATOM 638 C CA . ALA A 1 84 ? -7.468 -4.521 5.230 1.00 98.69 84 ALA A CA 1
ATOM 639 C C . ALA A 1 84 ? -7.143 -4.573 3.737 1.00 98.69 84 ALA A C 1
ATOM 641 O O . ALA A 1 84 ? -7.026 -5.652 3.161 1.00 98.69 84 ALA A O 1
ATOM 642 N N . TYR A 1 85 ? -6.889 -3.415 3.131 1.00 98.75 85 TYR A N 1
ATOM 643 C CA . TYR A 1 85 ? -6.563 -3.301 1.711 1.00 98.75 85 TYR A CA 1
ATOM 644 C C . TYR A 1 85 ? -5.351 -2.404 1.451 1.00 98.75 85 TYR A C 1
ATOM 646 O O . TYR A 1 85 ? -4.987 -1.542 2.255 1.00 98.75 85 TYR A O 1
ATOM 654 N N . ILE A 1 86 ? -4.759 -2.570 0.272 1.00 98.31 86 ILE A N 1
ATOM 655 C CA . ILE A 1 86 ? -3.955 -1.550 -0.399 1.00 98.31 86 ILE A CA 1
ATOM 656 C C . ILE A 1 86 ? -4.548 -1.255 -1.775 1.00 98.31 86 ILE A C 1
ATOM 658 O O . ILE A 1 86 ? -5.172 -2.126 -2.373 1.00 98.31 86 ILE A O 1
ATOM 662 N N . ALA A 1 87 ? -4.319 -0.056 -2.303 1.00 97.12 87 ALA A N 1
ATOM 663 C CA . ALA A 1 87 ? -4.702 0.297 -3.669 1.00 97.12 87 ALA A CA 1
ATOM 664 C C . ALA A 1 87 ? -3.500 0.800 -4.467 1.00 97.12 87 ALA A C 1
ATOM 666 O O . ALA A 1 87 ? -2.664 1.531 -3.923 1.00 97.12 87 ALA A O 1
ATOM 667 N N . ASP A 1 88 ? -3.448 0.392 -5.738 1.00 96.56 88 ASP A N 1
ATOM 668 C CA . ASP A 1 88 ? -2.510 0.844 -6.770 1.00 96.56 88 ASP A CA 1
ATOM 669 C C . ASP A 1 88 ? -1.086 1.065 -6.221 1.00 96.56 88 ASP A C 1
ATOM 671 O O . ASP A 1 88 ? -0.608 2.209 -6.152 1.00 96.56 88 ASP A O 1
ATOM 675 N N . PRO A 1 89 ? -0.409 -0.011 -5.758 1.00 96.75 89 PRO A N 1
ATOM 676 C CA . PRO A 1 89 ? 0.923 0.093 -5.173 1.00 96.75 89 PRO A CA 1
ATOM 677 C C . PRO A 1 89 ? 1.913 0.757 -6.133 1.00 96.75 89 PRO A C 1
ATOM 679 O O . PRO A 1 89 ? 1.754 0.737 -7.351 1.00 96.75 89 PRO A O 1
ATOM 682 N N . VAL A 1 90 ? 3.010 1.296 -5.597 1.00 95.19 90 VAL A N 1
ATOM 683 C CA . VAL A 1 90 ? 4.045 1.931 -6.442 1.00 95.19 90 VAL A CA 1
ATOM 684 C C . VAL A 1 90 ? 4.693 0.961 -7.438 1.00 95.19 90 VAL A C 1
ATOM 686 O O . VAL A 1 90 ? 5.304 1.397 -8.401 1.00 95.19 90 VAL A O 1
ATOM 689 N N . SER A 1 91 ? 4.535 -0.340 -7.201 1.00 95.75 91 SER A N 1
ATOM 690 C CA . SER A 1 91 ? 5.022 -1.468 -8.002 1.00 95.75 91 SER A CA 1
ATOM 691 C C . SER A 1 91 ? 4.023 -1.953 -9.060 1.00 95.75 91 SER A C 1
ATOM 693 O O . SER A 1 91 ? 4.226 -3.020 -9.641 1.00 95.75 91 SER A O 1
ATOM 695 N N . VAL A 1 92 ? 2.944 -1.199 -9.318 1.00 97.50 92 VAL A N 1
ATOM 696 C CA . VAL A 1 92 ? 2.094 -1.476 -10.482 1.00 97.50 92 VAL A CA 1
ATOM 697 C C . VAL A 1 92 ? 2.951 -1.425 -11.746 1.00 97.50 92 VAL A C 1
ATOM 699 O O . VAL A 1 92 ? 3.622 -0.425 -12.007 1.00 97.50 92 VAL A O 1
ATOM 702 N N . ASP A 1 93 ? 2.914 -2.500 -12.523 1.00 97.06 93 ASP A N 1
ATOM 703 C CA . ASP A 1 93 ? 3.646 -2.655 -13.772 1.00 97.06 93 ASP A CA 1
ATOM 704 C C . ASP A 1 93 ? 2.670 -3.025 -14.890 1.00 97.06 93 ASP A C 1
ATOM 706 O O . ASP A 1 93 ? 2.204 -4.158 -15.006 1.00 97.06 93 ASP A O 1
ATOM 710 N N . GLU A 1 94 ? 2.361 -2.019 -15.703 1.00 95.69 94 GLU A N 1
ATOM 711 C CA . GLU A 1 94 ? 1.591 -2.144 -16.941 1.00 95.69 94 GLU A CA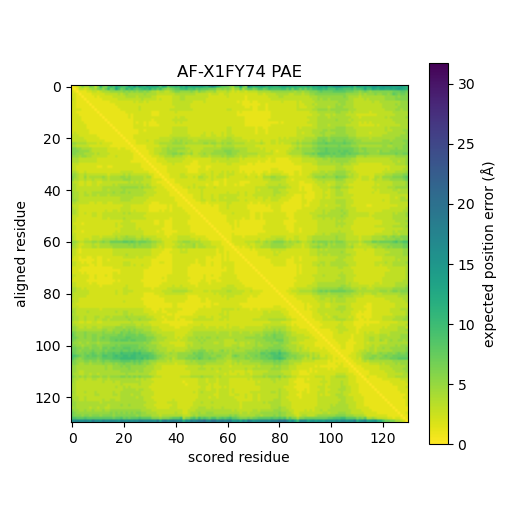 1
ATOM 712 C C . GLU A 1 94 ? 2.459 -1.722 -18.146 1.00 95.69 94 GLU A C 1
ATOM 714 O O . GLU A 1 94 ? 1.944 -1.308 -19.183 1.00 95.69 94 GLU A O 1
ATOM 719 N N . PHE A 1 95 ? 3.796 -1.788 -18.019 1.00 95.94 95 PHE A N 1
ATOM 720 C CA . PHE A 1 95 ? 4.707 -1.512 -19.130 1.00 95.94 95 PHE A CA 1
ATOM 721 C C . PHE A 1 95 ? 4.609 -2.609 -20.192 1.00 95.94 95 PHE A C 1
ATOM 723 O O . PHE A 1 95 ? 4.725 -3.798 -19.895 1.00 95.94 95 PHE A O 1
ATOM 730 N N . THR A 1 96 ? 4.494 -2.194 -21.453 1.00 96.31 96 THR A N 1
ATOM 731 C CA . THR A 1 96 ? 4.714 -3.064 -22.616 1.00 96.31 96 THR A CA 1
ATOM 732 C C . THR A 1 96 ? 6.200 -3.379 -22.785 1.00 96.31 96 THR A C 1
ATOM 734 O O . THR A 1 96 ? 7.043 -2.544 -22.451 1.00 96.31 96 THR A O 1
ATOM 737 N N . ASP A 1 97 ? 6.531 -4.512 -23.402 1.00 94.88 97 ASP A N 1
ATOM 738 C CA . ASP A 1 97 ? 7.915 -4.997 -23.532 1.00 94.88 97 ASP A CA 1
ATOM 739 C C . ASP A 1 97 ? 8.878 -3.986 -24.173 1.00 94.88 97 ASP A C 1
ATOM 741 O O . ASP A 1 97 ? 10.002 -3.820 -23.700 1.00 94.88 97 ASP A O 1
ATOM 745 N N . ILE A 1 98 ? 8.423 -3.222 -25.174 1.00 96.50 98 ILE A N 1
ATOM 746 C CA . ILE A 1 98 ? 9.244 -2.186 -25.825 1.00 96.50 98 ILE A CA 1
ATOM 747 C C . ILE A 1 98 ? 9.738 -1.113 -24.840 1.00 96.50 98 ILE A C 1
ATOM 749 O O . ILE A 1 98 ? 10.841 -0.591 -24.983 1.00 96.50 98 ILE A O 1
ATOM 753 N N . VAL A 1 99 ? 8.961 -0.817 -23.793 1.00 96.38 99 VAL A N 1
ATOM 754 C CA . VAL A 1 99 ? 9.300 0.188 -22.774 1.00 96.38 99 VAL A CA 1
ATOM 755 C C . VAL A 1 99 ? 10.363 -0.335 -21.807 1.00 96.38 99 VAL A C 1
ATOM 757 O O . VAL A 1 99 ? 11.047 0.475 -21.184 1.00 96.38 99 VAL A O 1
ATOM 760 N N . ARG A 1 100 ? 10.554 -1.658 -21.695 1.00 96.56 100 ARG A N 1
ATOM 761 C CA . ARG A 1 100 ? 11.561 -2.255 -20.800 1.00 96.56 100 ARG A CA 1
ATOM 762 C C . ARG A 1 100 ? 12.987 -2.061 -21.308 1.00 96.56 100 ARG A C 1
ATOM 764 O O . ARG A 1 100 ? 13.914 -2.042 -20.496 1.00 96.56 100 ARG A O 1
ATOM 771 N N . ILE A 1 101 ? 13.161 -1.858 -22.617 1.00 96.38 101 ILE A N 1
ATOM 772 C CA . ILE A 1 101 ? 14.465 -1.614 -23.238 1.00 96.38 101 ILE A CA 1
ATOM 773 C C . ILE A 1 101 ? 15.062 -0.320 -22.670 1.00 96.38 101 ILE A C 1
ATOM 775 O O . ILE A 1 101 ? 14.515 0.769 -22.840 1.00 96.38 101 ILE A O 1
ATOM 779 N N . SER A 1 102 ? 16.196 -0.444 -21.974 1.00 97.31 102 SER A N 1
ATOM 780 C CA . SER A 1 102 ? 16.904 0.689 -21.359 1.00 97.31 102 SER A CA 1
ATOM 781 C C . SER A 1 102 ? 17.973 1.315 -22.261 1.00 97.31 102 SER A C 1
ATOM 783 O O . SER A 1 102 ? 18.393 2.441 -22.012 1.00 97.31 102 SER A O 1
ATOM 785 N N . GLY A 1 103 ? 18.436 0.579 -23.278 1.00 96.81 103 GLY A N 1
ATOM 786 C CA . GLY A 1 103 ? 19.616 0.920 -24.080 1.00 96.81 103 GLY A CA 1
ATOM 787 C C . GLY A 1 103 ? 20.932 0.319 -23.563 1.00 96.81 103 GLY A C 1
ATOM 788 O O . GLY A 1 103 ? 21.938 0.397 -24.261 1.00 96.81 103 GLY A O 1
ATOM 789 N N . LEU A 1 104 ? 20.936 -0.332 -22.392 1.00 97.44 104 LEU A N 1
ATOM 790 C CA . LEU A 1 104 ? 22.106 -1.012 -21.829 1.00 97.44 104 LEU A CA 1
ATOM 791 C C . LEU A 1 104 ? 21.816 -2.499 -21.582 1.00 97.44 104 LEU A C 1
ATOM 793 O O . LEU A 1 104 ? 20.877 -2.860 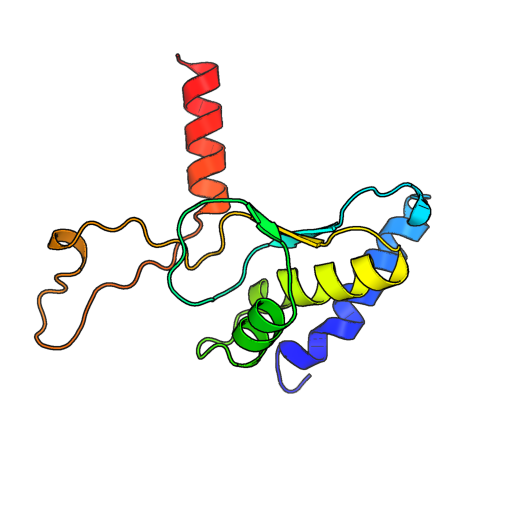-20.871 1.00 97.44 104 LEU A O 1
ATOM 797 N N . LYS A 1 105 ? 22.642 -3.378 -22.167 1.00 95.62 105 LYS A N 1
ATOM 798 C CA . LYS A 1 105 ? 22.502 -4.837 -22.037 1.00 95.62 105 LYS A CA 1
ATOM 799 C C . LYS A 1 105 ? 22.510 -5.250 -20.560 1.00 95.62 105 LYS A C 1
ATOM 801 O O . LYS A 1 105 ? 23.426 -4.899 -19.824 1.00 95.62 105 LYS A O 1
ATOM 806 N N . GLY A 1 106 ? 21.513 -6.036 -20.155 1.00 95.06 106 GLY A N 1
ATOM 807 C CA . GLY A 1 106 ? 21.381 -6.551 -18.788 1.00 95.06 106 GLY A CA 1
ATOM 808 C C . GLY A 1 106 ? 20.701 -5.600 -17.797 1.00 95.06 106 GLY A C 1
ATOM 809 O O . GLY A 1 106 ? 20.539 -5.972 -16.639 1.00 95.06 106 GLY A O 1
ATOM 810 N N . ILE A 1 107 ? 20.278 -4.405 -18.228 1.00 95.81 107 ILE A N 1
ATOM 811 C CA . ILE A 1 107 ? 19.499 -3.475 -17.403 1.00 95.81 107 ILE A CA 1
ATOM 812 C C . ILE A 1 107 ? 18.142 -3.232 -18.058 1.00 95.81 107 ILE A C 1
ATOM 814 O O . ILE A 1 107 ? 18.064 -2.846 -19.222 1.00 95.81 107 ILE A O 1
ATOM 818 N N . GLU A 1 108 ? 17.069 -3.399 -17.292 1.00 96.06 108 GLU A N 1
ATOM 819 C CA . GLU A 1 108 ? 15.703 -3.106 -17.729 1.00 96.06 108 GLU A CA 1
ATOM 820 C C . GLU A 1 108 ? 15.133 -1.893 -16.993 1.00 96.06 108 GLU A C 1
ATOM 822 O O . GLU A 1 108 ? 15.454 -1.629 -15.829 1.00 96.06 108 GLU A O 1
ATOM 827 N N . ARG A 1 109 ? 14.238 -1.164 -17.664 1.00 96.31 109 ARG A N 1
ATOM 828 C CA . ARG A 1 109 ? 13.437 -0.115 -17.023 1.00 96.31 109 ARG A CA 1
ATOM 829 C C . ARG A 1 109 ? 12.399 -0.767 -16.108 1.00 96.31 109 ARG A C 1
ATOM 831 O O . ARG A 1 109 ? 11.595 -1.579 -16.556 1.00 96.31 109 ARG A O 1
ATOM 838 N N . LYS A 1 110 ? 12.402 -0.392 -14.826 1.00 93.81 110 LYS A N 1
ATOM 839 C CA . LYS A 1 110 ? 11.431 -0.868 -13.828 1.00 93.81 110 LYS A CA 1
ATOM 840 C C . LYS A 1 110 ? 10.235 0.078 -13.745 1.00 93.81 110 LYS A C 1
ATOM 842 O O . LYS A 1 110 ? 10.424 1.295 -13.743 1.00 93.81 110 LYS A O 1
ATOM 847 N N . SER A 1 111 ? 9.029 -0.469 -13.608 1.00 95.69 111 SER A N 1
ATOM 848 C CA . SER A 1 111 ? 7.842 0.326 -13.286 1.00 95.69 111 SER A CA 1
ATOM 849 C C . SER A 1 111 ? 7.777 0.584 -11.779 1.00 95.69 111 SER A C 1
ATOM 851 O O . SER A 1 111 ? 7.441 -0.304 -10.997 1.00 95.69 111 SER A O 1
ATOM 853 N N . LEU A 1 112 ? 8.154 1.797 -11.369 1.00 95.00 112 LEU A N 1
ATOM 854 C CA . LEU A 1 112 ? 8.006 2.301 -10.003 1.00 95.00 112 LEU A CA 1
ATOM 855 C C . LEU A 1 112 ? 7.448 3.724 -10.064 1.00 95.00 112 LEU A C 1
ATOM 857 O O . LEU A 1 112 ? 8.186 4.681 -10.292 1.00 95.00 112 LEU A O 1
ATOM 861 N N . LEU A 1 113 ? 6.131 3.860 -9.921 1.00 94.12 113 LEU A N 1
ATOM 862 C CA . LEU A 1 113 ? 5.403 5.085 -10.257 1.00 94.12 113 LEU A CA 1
ATOM 863 C C . LEU A 1 113 ? 4.472 5.527 -9.124 1.00 94.12 113 LEU A C 1
ATOM 865 O O . LEU A 1 113 ? 4.144 4.783 -8.201 1.00 94.12 113 LEU A O 1
ATOM 869 N N . HIS A 1 114 ? 3.975 6.758 -9.225 1.00 95.69 114 HIS A N 1
ATOM 870 C CA . HIS A 1 114 ? 2.880 7.252 -8.389 1.00 95.69 114 HIS A CA 1
ATOM 871 C C . HIS A 1 114 ? 1.518 6.779 -8.927 1.00 95.69 114 HIS A C 1
ATOM 873 O O . HIS A 1 114 ? 0.619 7.594 -9.139 1.00 95.69 114 HIS A O 1
ATOM 879 N N . THR A 1 115 ? 1.370 5.470 -9.166 1.00 95.81 115 THR A N 1
ATOM 880 C CA . THR A 1 115 ? 0.253 4.878 -9.924 1.00 95.81 115 THR A CA 1
ATOM 881 C C . THR A 1 115 ? -1.116 5.258 -9.374 1.00 95.81 115 THR A C 1
ATOM 883 O O . THR A 1 115 ? -1.965 5.694 -10.147 1.00 95.81 115 THR A O 1
ATOM 886 N N . LEU A 1 116 ? -1.298 5.215 -8.048 1.00 95.94 116 LEU A N 1
ATOM 887 C CA . LEU A 1 116 ? -2.536 5.653 -7.393 1.00 95.94 116 LEU A CA 1
ATOM 888 C C . LEU A 1 116 ? -2.955 7.074 -7.810 1.00 95.94 116 LEU A C 1
ATOM 890 O O . LEU A 1 116 ? -4.105 7.307 -8.168 1.00 95.94 116 LEU A O 1
ATOM 894 N N . ASN A 1 117 ? -2.018 8.028 -7.810 1.00 97.12 117 ASN A N 1
ATOM 895 C CA . ASN A 1 117 ? -2.317 9.410 -8.186 1.00 97.12 117 ASN A CA 1
ATOM 896 C C . ASN A 1 117 ? -2.530 9.562 -9.699 1.00 97.12 117 ASN A C 1
ATOM 898 O O . ASN A 1 117 ? -3.428 10.290 -10.116 1.00 97.12 117 ASN A O 1
ATOM 902 N N . ILE A 1 118 ? -1.720 8.881 -10.516 1.00 96.81 118 ILE A N 1
ATOM 903 C CA . ILE A 1 118 ? -1.846 8.907 -11.982 1.00 96.81 118 ILE A CA 1
ATOM 904 C C . ILE A 1 118 ? -3.245 8.430 -12.391 1.00 96.81 118 ILE A C 1
ATOM 906 O O . ILE A 1 118 ? -3.949 9.135 -13.114 1.00 96.81 118 ILE A O 1
ATOM 910 N N . ARG A 1 119 ? -3.682 7.279 -11.866 1.00 95.75 119 ARG A N 1
ATOM 911 C CA . ARG A 1 119 ? -4.996 6.696 -12.166 1.00 95.75 119 ARG A CA 1
ATOM 912 C C . ARG A 1 119 ? -6.141 7.549 -11.635 1.00 95.75 119 ARG A C 1
ATOM 914 O O . ARG A 1 119 ? -7.082 7.808 -12.377 1.00 95.75 119 ARG A O 1
ATOM 921 N N . ALA A 1 120 ? -6.040 8.050 -10.401 1.00 96.75 120 ALA A N 1
ATOM 922 C CA . ALA A 1 120 ? -7.058 8.934 -9.834 1.00 96.75 120 ALA A CA 1
ATOM 923 C C . ALA A 1 120 ? -7.278 10.196 -10.690 1.00 96.75 120 ALA A C 1
ATOM 925 O O . ALA A 1 120 ? -8.420 10.579 -10.938 1.00 96.75 120 ALA A O 1
ATOM 926 N N . ASN A 1 121 ? -6.200 10.815 -11.187 1.00 98.00 121 ASN A N 1
ATOM 927 C CA . ASN A 1 121 ? -6.304 11.984 -12.064 1.00 98.00 121 ASN A CA 1
ATOM 928 C C . ASN A 1 121 ? -6.863 11.630 -13.445 1.00 98.00 121 ASN A C 1
ATOM 930 O O . ASN A 1 121 ? -7.716 12.361 -13.941 1.00 98.00 121 ASN A O 1
ATOM 934 N N . ALA A 1 122 ? -6.429 10.515 -14.039 1.00 97.12 122 ALA A N 1
ATOM 935 C CA . ALA A 1 122 ? -6.951 10.054 -15.323 1.00 97.12 122 ALA A CA 1
ATOM 936 C C . ALA A 1 122 ? -8.464 9.779 -15.256 1.00 97.12 122 ALA A C 1
ATOM 938 O O . ALA A 1 122 ? -9.212 10.246 -16.111 1.00 97.12 122 ALA A O 1
ATOM 939 N N . PHE A 1 123 ? -8.931 9.094 -14.206 1.00 96.81 123 P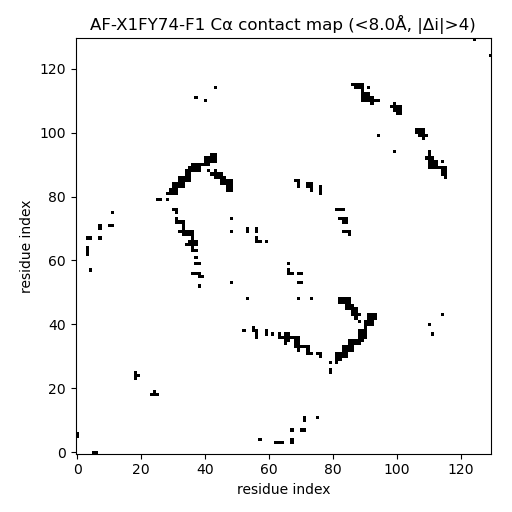HE A N 1
ATOM 940 C CA . PHE A 1 123 ? -10.357 8.832 -13.996 1.00 96.81 123 PHE A CA 1
ATOM 941 C C . PHE A 1 123 ? -11.161 10.101 -13.739 1.00 96.81 123 PHE A C 1
ATOM 943 O O . PHE A 1 123 ? -12.251 10.249 -14.289 1.00 96.81 123 PHE A O 1
ATOM 950 N N . ARG A 1 124 ? -10.633 11.028 -12.930 1.00 97.94 124 ARG A N 1
ATOM 951 C CA . ARG A 1 124 ? -11.289 12.319 -12.702 1.00 97.94 124 ARG A CA 1
ATOM 952 C C . ARG A 1 124 ? -11.449 13.088 -14.012 1.00 97.94 124 ARG A C 1
ATOM 954 O O . ARG A 1 124 ? -12.557 13.501 -14.321 1.00 97.94 124 ARG A O 1
ATOM 961 N N . TYR A 1 125 ? -10.373 13.230 -14.785 1.00 98.19 125 TYR A N 1
ATOM 962 C CA . TYR A 1 125 ? -10.404 13.959 -16.052 1.00 98.19 125 TYR A CA 1
ATOM 963 C C . TYR A 1 125 ? -11.382 13.331 -17.052 1.00 98.19 125 TYR A C 1
ATOM 965 O O . TYR A 1 125 ? -12.187 14.040 -17.646 1.00 98.19 125 TYR A O 1
ATOM 973 N N . ALA A 1 126 ? -11.377 11.999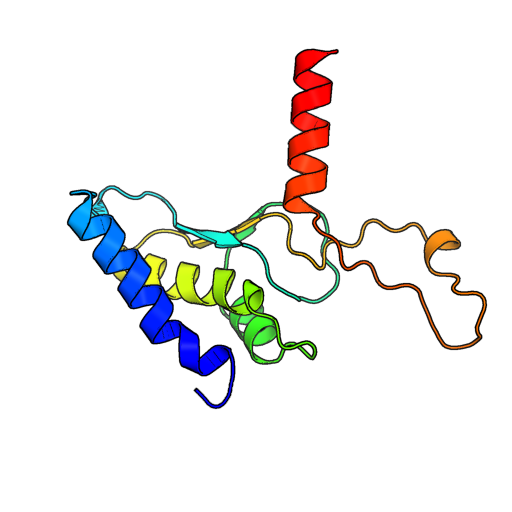 -17.180 1.00 98.12 126 ALA A N 1
ATOM 974 C CA . ALA A 1 126 ? -12.327 11.288 -18.033 1.00 98.12 126 ALA A CA 1
ATOM 975 C C . ALA A 1 126 ? -13.787 11.544 -17.623 1.00 98.12 126 ALA A C 1
ATOM 977 O O . ALA A 1 126 ? -14.635 11.699 -18.487 1.00 98.12 126 ALA A O 1
ATOM 978 N N . LYS A 1 127 ? -14.077 11.639 -16.318 1.00 97.81 127 LYS A N 1
ATOM 979 C CA . LYS A 1 127 ? -15.416 11.979 -15.812 1.00 97.81 127 LYS A CA 1
ATOM 980 C C . LYS A 1 127 ? -15.800 13.445 -16.054 1.00 97.81 127 LYS A C 1
ATOM 982 O O . LYS A 1 127 ? -16.979 13.754 -16.158 1.00 97.81 127 LYS A O 1
ATOM 987 N N . GLU A 1 128 ? -14.828 14.352 -16.052 1.00 97.69 128 GLU A N 1
ATOM 988 C CA . GLU A 1 128 ? -15.057 15.789 -16.240 1.00 97.69 128 GLU A CA 1
ATOM 989 C C . GLU A 1 128 ? -15.213 16.183 -17.715 1.00 97.69 128 GLU A C 1
ATOM 991 O O . GLU A 1 128 ? -15.823 17.214 -17.988 1.00 97.69 128 GLU A O 1
ATOM 996 N N . GLN A 1 129 ? -14.628 15.422 -18.646 1.00 96.75 129 GLN A N 1
ATOM 997 C CA . GLN A 1 129 ? -14.536 15.783 -20.069 1.00 96.75 129 GLN A CA 1
ATOM 998 C C . GLN A 1 129 ? -15.166 14.769 -21.039 1.00 96.75 129 GLN A C 1
ATOM 1000 O O . GLN A 1 129 ? -15.268 15.080 -22.225 1.00 96.75 129 GLN A O 1
ATOM 1005 N N . GLY A 1 130 ? -15.527 13.568 -20.578 1.00 81.88 130 GLY A N 1
ATOM 1006 C CA . GLY A 1 130 ? -16.182 12.520 -21.373 1.00 81.88 130 GLY A CA 1
ATOM 1007 C C . GLY A 1 130 ? -17.664 12.409 -21.062 1.00 81.88 130 GLY A C 1
ATOM 1008 O O . GLY A 1 130 ? -18.421 12.135 -22.017 1.00 81.88 130 GLY A O 1
#

Organism: NCBI:txid412755

Mean predicted aligned error: 3.07 Å